Protein AF-A0A8X7N2Z8-F1 (afdb_monomer)

Mean predicted aligned error: 10.99 Å

Solvent-accessible surface area (backbone atoms only — not comparable to full-atom values): 7881 Å² total; per-residue (Å²): 130,65,68,70,59,58,40,55,79,72,64,45,73,75,84,79,57,93,70,70,58,75,47,58,64,62,42,77,45,81,45,74,59,80,65,66,69,40,72,46,72,99,80,62,43,64,42,70,55,64,36,93,58,66,67,41,28,38,39,35,40,42,98,84,50,71,48,76,31,61,52,42,82,71,34,83,89,78,29,32,32,30,34,46,41,65,74,46,70,82,46,96,95,42,64,55,60,46,31,36,39,28,30,15,42,64,92,71,93,64,51,91,91,46,53,73,71,49,57,58,32,32,46,43,72,78,42,89,40,73,33,53

Structure (mmCIF, N/CA/C/O backbone):
data_AF-A0A8X7N2Z8-F1
#
_entry.id   AF-A0A8X7N2Z8-F1
#
loop_
_atom_site.group_PDB
_atom_site.id
_atom_site.type_symbol
_atom_site.label_atom_id
_atom_site.label_alt_id
_atom_site.label_comp_id
_atom_site.label_asym_id
_atom_site.label_entity_id
_atom_site.label_seq_id
_atom_site.pdbx_PDB_ins_code
_atom_site.Cartn_x
_atom_site.Cartn_y
_atom_site.Cartn_z
_atom_site.occupancy
_atom_site.B_iso_or_equiv
_atom_site.auth_seq_id
_atom_site.auth_comp_id
_atom_site.auth_asym_id
_atom_site.auth_atom_id
_atom_site.pdbx_PDB_model_num
ATOM 1 N N . PRO A 1 1 ? 4.743 41.116 -9.189 1.00 48.66 1 PRO A N 1
ATOM 2 C CA . PRO A 1 1 ? 5.478 40.336 -8.169 1.00 48.66 1 PRO A CA 1
ATOM 3 C C . PRO A 1 1 ? 6.111 39.091 -8.803 1.00 48.66 1 PRO A C 1
ATOM 5 O O . PRO A 1 1 ? 5.397 38.194 -9.241 1.00 48.66 1 PRO A O 1
ATOM 8 N N . ASP A 1 2 ? 7.439 39.103 -8.931 1.00 46.88 2 ASP A N 1
ATOM 9 C CA . ASP A 1 2 ? 8.215 38.030 -9.556 1.00 46.88 2 ASP A CA 1
ATOM 10 C C . ASP A 1 2 ? 8.008 36.710 -8.811 1.00 46.88 2 ASP A C 1
ATOM 12 O O . ASP A 1 2 ? 8.532 36.503 -7.715 1.00 46.88 2 ASP A O 1
ATOM 16 N N . ALA A 1 3 ? 7.252 35.795 -9.420 1.00 49.19 3 ALA A N 1
ATOM 17 C CA . ALA A 1 3 ? 6.998 34.461 -8.875 1.00 49.19 3 ALA A CA 1
ATOM 18 C C . ALA A 1 3 ? 8.302 33.676 -8.618 1.00 49.19 3 ALA A C 1
ATOM 20 O O . ALA A 1 3 ? 8.342 32.784 -7.774 1.00 49.19 3 ALA A O 1
ATOM 21 N N . ILE A 1 4 ? 9.389 34.055 -9.299 1.00 52.19 4 ILE A N 1
ATOM 22 C CA . ILE A 1 4 ? 10.724 33.478 -9.117 1.00 52.19 4 ILE A CA 1
ATOM 23 C C . ILE A 1 4 ? 11.364 33.911 -7.788 1.00 52.19 4 ILE A C 1
ATOM 25 O O . ILE A 1 4 ? 12.019 33.097 -7.138 1.00 52.19 4 ILE A O 1
ATOM 29 N N . ALA A 1 5 ? 11.148 35.151 -7.340 1.00 51.12 5 ALA A N 1
ATOM 30 C CA . ALA A 1 5 ? 11.682 35.632 -6.065 1.00 51.12 5 ALA A CA 1
ATOM 31 C C . ALA A 1 5 ? 10.957 34.981 -4.873 1.00 51.12 5 ALA A C 1
ATOM 33 O O . ALA A 1 5 ? 11.606 34.505 -3.942 1.00 51.12 5 ALA A O 1
ATOM 34 N N . ALA A 1 6 ? 9.629 34.847 -4.965 1.00 54.03 6 ALA A N 1
ATOM 35 C CA . ALA A 1 6 ? 8.810 34.191 -3.943 1.00 54.03 6 ALA A CA 1
ATOM 36 C C . ALA A 1 6 ? 9.163 32.700 -3.760 1.00 54.03 6 ALA A C 1
ATOM 38 O O . ALA A 1 6 ? 9.183 32.193 -2.640 1.00 54.03 6 ALA A O 1
ATOM 39 N N . GLY A 1 7 ? 9.507 31.998 -4.846 1.00 51.16 7 GLY A N 1
ATOM 40 C CA . GLY A 1 7 ? 9.942 30.600 -4.781 1.00 51.16 7 GLY A CA 1
ATOM 41 C C . GLY A 1 7 ? 11.284 30.397 -4.069 1.00 51.16 7 GLY A C 1
ATOM 42 O O . GLY A 1 7 ? 11.515 29.331 -3.503 1.00 51.16 7 GLY A O 1
ATOM 43 N N . ARG A 1 8 ? 12.167 31.405 -4.056 1.00 53.09 8 ARG A N 1
ATOM 44 C CA . ARG A 1 8 ? 13.491 31.317 -3.418 1.00 53.09 8 ARG A CA 1
ATOM 45 C C . ARG A 1 8 ? 13.428 31.557 -1.908 1.00 53.09 8 ARG A C 1
ATOM 47 O O . ARG A 1 8 ? 14.110 30.855 -1.169 1.00 53.09 8 ARG A O 1
ATOM 54 N N . GLU A 1 9 ? 12.579 32.479 -1.454 1.00 55.34 9 GLU A N 1
ATOM 55 C CA . GLU A 1 9 ? 12.309 32.703 -0.021 1.00 55.34 9 GLU A CA 1
ATOM 56 C C . GLU A 1 9 ? 11.523 31.547 0.620 1.00 55.34 9 GLU A C 1
ATOM 58 O O . GLU A 1 9 ? 11.704 31.267 1.801 1.00 55.34 9 GLU A O 1
ATOM 63 N N . ALA A 1 10 ? 10.721 30.815 -0.163 1.00 57.28 10 ALA A N 1
ATOM 64 C CA . ALA A 1 10 ? 9.994 29.622 0.284 1.00 57.28 10 ALA A CA 1
ATOM 65 C C . ALA A 1 10 ? 10.836 28.323 0.305 1.00 57.28 10 ALA A C 1
ATOM 67 O O . ALA A 1 10 ? 10.292 27.250 0.560 1.00 57.28 10 ALA A O 1
ATOM 68 N N . GLY A 1 11 ? 12.147 28.396 0.037 1.00 55.81 11 GLY A N 1
ATOM 69 C CA . GLY A 1 11 ? 13.053 27.239 0.088 1.00 55.81 11 GLY A CA 1
ATOM 70 C C . GLY A 1 11 ? 13.303 26.519 -1.244 1.00 55.81 11 GLY A C 1
ATOM 71 O O . GLY A 1 11 ? 13.902 25.448 -1.238 1.00 55.81 11 GLY A O 1
ATOM 72 N N . GLY A 1 12 ? 12.902 27.100 -2.382 1.00 58.44 12 GLY A N 1
ATOM 73 C CA . GLY A 1 12 ? 13.111 26.533 -3.719 1.00 58.44 12 GLY A CA 1
ATOM 74 C C . GLY A 1 12 ? 12.349 25.218 -3.966 1.00 58.44 12 GLY A C 1
ATOM 75 O O . GLY A 1 12 ? 11.814 24.602 -3.045 1.00 58.44 12 GLY A O 1
ATOM 76 N N . PRO A 1 13 ? 12.264 24.733 -5.217 1.00 48.34 13 PRO A N 1
ATOM 77 C CA . PRO A 1 13 ? 11.790 23.377 -5.462 1.00 48.34 13 PRO A CA 1
ATOM 78 C C . PRO A 1 13 ? 12.785 22.378 -4.851 1.00 48.34 13 PRO A C 1
ATOM 80 O O . PRO A 1 13 ? 13.888 22.190 -5.363 1.00 48.34 13 PRO A O 1
ATOM 83 N N . SER A 1 14 ? 12.372 21.691 -3.781 1.00 51.16 14 SER A N 1
ATOM 84 C CA . SER A 1 14 ? 13.157 20.659 -3.072 1.00 51.16 14 SER A CA 1
ATOM 85 C C . SER A 1 14 ? 13.684 19.535 -3.991 1.00 51.16 14 SER A C 1
ATOM 87 O O . SER A 1 14 ? 14.650 18.850 -3.664 1.00 51.16 14 SER A O 1
ATOM 89 N N . ILE A 1 15 ? 13.100 19.399 -5.186 1.00 49.81 15 ILE A N 1
ATOM 90 C CA . ILE A 1 15 ? 13.411 18.390 -6.211 1.00 49.81 15 ILE A CA 1
ATOM 91 C C . ILE A 1 15 ? 14.746 18.670 -6.944 1.00 49.81 15 ILE A C 1
ATOM 93 O O . ILE A 1 15 ? 15.257 17.793 -7.635 1.00 49.81 15 ILE A O 1
ATOM 97 N N . ALA A 1 16 ? 15.348 19.859 -6.797 1.00 46.12 16 ALA A N 1
ATOM 98 C CA . ALA A 1 16 ? 16.601 20.221 -7.478 1.00 46.12 16 ALA A CA 1
ATOM 99 C C . ALA A 1 16 ? 17.887 19.776 -6.746 1.00 46.12 16 ALA A C 1
ATOM 101 O O . ALA A 1 16 ? 18.987 19.987 -7.259 1.00 46.12 16 ALA A O 1
ATOM 102 N N . HIS A 1 17 ? 17.777 19.174 -5.558 1.00 50.78 17 HIS A N 1
ATOM 103 C CA . HIS A 1 17 ? 18.934 18.762 -4.763 1.00 50.78 17 HIS A CA 1
ATOM 104 C C . HIS A 1 17 ? 19.235 17.269 -4.917 1.00 50.78 17 HIS A C 1
ATOM 106 O O . HIS A 1 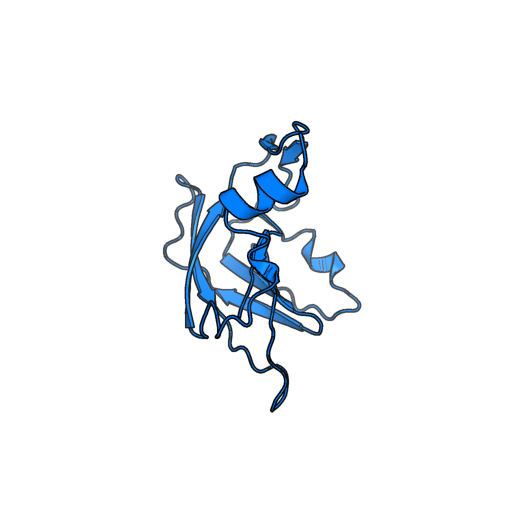17 ? 18.338 16.427 -4.924 1.00 50.78 17 HIS A O 1
ATOM 112 N N . ASN A 1 18 ? 20.525 16.939 -5.002 1.00 42.78 18 ASN A N 1
ATOM 113 C CA . ASN A 1 18 ? 21.010 15.569 -4.886 1.00 42.78 18 ASN A CA 1
ATOM 114 C C . ASN A 1 18 ? 20.791 15.091 -3.441 1.00 42.78 18 ASN A C 1
ATOM 116 O O . ASN A 1 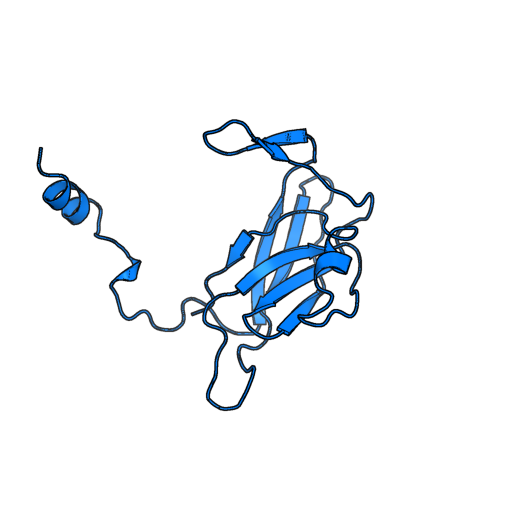18 ? 21.620 15.335 -2.567 1.00 42.78 18 ASN A O 1
ATOM 120 N N . VAL A 1 19 ? 19.631 14.492 -3.181 1.00 49.41 19 VAL A N 1
ATOM 121 C CA . VAL A 1 19 ? 19.289 13.894 -1.889 1.00 49.41 19 VAL A CA 1
ATOM 122 C C . VAL A 1 19 ? 19.848 12.476 -1.827 1.00 49.41 19 VAL A C 1
ATOM 124 O O . VAL A 1 19 ? 19.531 11.632 -2.667 1.00 49.41 19 VAL A O 1
ATOM 127 N N . THR A 1 20 ? 20.676 12.209 -0.816 1.00 55.44 20 THR A N 1
ATOM 128 C CA . THR A 1 20 ? 20.922 10.839 -0.356 1.00 55.44 20 THR A CA 1
ATOM 129 C C . THR A 1 20 ? 19.596 10.186 0.015 1.00 55.44 20 THR A C 1
ATOM 131 O O . THR A 1 20 ? 18.626 10.874 0.334 1.00 55.44 20 THR A O 1
ATOM 134 N N . ALA A 1 21 ? 19.564 8.857 -0.068 1.00 56.25 21 ALA A N 1
ATOM 135 C CA . ALA A 1 21 ? 18.381 8.039 0.125 1.00 56.25 21 ALA A CA 1
ATOM 136 C C . ALA A 1 21 ? 17.440 8.568 1.233 1.00 56.25 21 ALA A C 1
ATOM 138 O O . ALA A 1 21 ? 17.789 8.559 2.414 1.00 56.25 21 ALA A O 1
ATOM 139 N N . LEU A 1 22 ? 16.263 9.082 0.848 1.00 62.44 22 LEU A N 1
ATOM 140 C CA . LEU A 1 22 ? 15.248 9.646 1.755 1.00 62.44 22 LEU A CA 1
ATOM 141 C C . LEU A 1 22 ? 14.650 8.573 2.681 1.00 62.44 22 LEU A C 1
ATOM 143 O O . LEU A 1 22 ? 13.987 8.882 3.678 1.00 62.44 22 LEU A O 1
ATOM 147 N N . THR A 1 23 ? 14.847 7.301 2.339 1.00 65.81 23 THR A N 1
ATOM 148 C CA . THR A 1 23 ? 14.271 6.145 3.018 1.00 65.81 23 THR A CA 1
ATOM 149 C C . THR A 1 23 ? 15.255 4.970 3.014 1.00 65.81 23 THR A C 1
ATOM 151 O O . THR A 1 23 ? 16.348 5.066 2.471 1.00 65.81 23 THR A O 1
ATOM 154 N N . TYR A 1 24 ? 14.904 3.848 3.645 1.00 73.31 24 TYR A N 1
ATOM 155 C CA . TYR A 1 24 ? 15.739 2.647 3.606 1.00 73.31 24 TYR A CA 1
ATOM 156 C C . TYR A 1 24 ? 14.878 1.381 3.701 1.00 73.31 24 TYR A C 1
ATOM 158 O O . TYR A 1 24 ? 13.843 1.390 4.377 1.00 73.31 24 TYR A O 1
ATOM 166 N N . PRO A 1 25 ? 15.295 0.270 3.063 1.00 78.75 25 PRO A N 1
ATOM 167 C CA . PRO A 1 25 ? 14.617 -1.016 3.188 1.00 78.75 25 PRO A CA 1
ATOM 168 C C . PRO A 1 25 ? 14.359 -1.416 4.642 1.00 78.75 25 PRO A C 1
ATOM 170 O O . PRO A 1 25 ? 15.232 -1.297 5.499 1.00 78.75 25 PRO A O 1
ATOM 173 N N . GLY A 1 26 ? 13.157 -1.914 4.925 1.00 81.75 26 GLY A N 1
ATOM 174 C CA . GLY A 1 26 ? 12.752 -2.331 6.267 1.00 81.75 26 GLY A CA 1
ATOM 175 C C . GLY A 1 26 ? 12.280 -1.197 7.181 1.00 81.75 26 GLY A C 1
ATOM 176 O O . GLY A 1 26 ? 11.791 -1.488 8.277 1.00 81.75 26 GLY A O 1
ATOM 177 N N . ARG A 1 27 ? 12.351 0.069 6.744 1.00 84.50 27 ARG A N 1
ATOM 178 C CA . ARG A 1 27 ? 11.758 1.198 7.470 1.00 84.50 27 ARG A CA 1
ATOM 179 C C . ARG A 1 27 ? 10.265 0.957 7.687 1.00 84.50 27 ARG A C 1
ATOM 181 O O . ARG A 1 27 ? 9.543 0.581 6.763 1.00 84.50 27 ARG A O 1
ATOM 188 N N . VAL A 1 28 ? 9.808 1.199 8.914 1.00 88.00 28 VAL A N 1
ATOM 189 C CA . VAL A 1 28 ? 8.383 1.151 9.245 1.00 88.00 28 VAL A CA 1
ATOM 190 C C . VAL A 1 28 ? 7.699 2.383 8.667 1.00 88.00 28 VAL A C 1
ATOM 192 O O . VAL A 1 28 ? 8.107 3.513 8.939 1.00 88.00 28 VAL A O 1
ATOM 195 N N . VAL A 1 29 ? 6.660 2.148 7.874 1.00 87.94 29 VAL A N 1
ATOM 196 C CA . VAL A 1 29 ? 5.817 3.179 7.274 1.00 87.94 29 VAL A CA 1
ATOM 197 C C . VAL A 1 29 ? 4.447 3.098 7.922 1.00 87.94 29 VAL A C 1
ATOM 199 O O . VAL A 1 29 ? 3.803 2.050 7.890 1.00 87.94 29 VAL A O 1
ATOM 202 N N . GLU A 1 30 ? 4.030 4.197 8.545 1.00 91.75 30 GLU A N 1
ATOM 203 C CA . GLU A 1 30 ? 2.686 4.357 9.087 1.00 91.75 30 GLU A CA 1
ATOM 204 C C . GLU A 1 30 ? 1.757 4.877 7.992 1.00 91.75 30 GLU A C 1
ATOM 206 O O . GLU A 1 30 ? 2.094 5.801 7.254 1.00 91.75 30 GLU A O 1
ATOM 211 N N . LEU A 1 31 ? 0.594 4.250 7.883 1.00 90.50 31 LEU A N 1
ATOM 212 C CA . LEU A 1 31 ? -0.401 4.487 6.853 1.00 90.50 31 LEU A CA 1
ATOM 213 C C . LEU A 1 31 ? -1.701 4.889 7.531 1.00 90.50 31 LEU A C 1
ATOM 215 O O . LEU A 1 31 ? -2.110 4.274 8.520 1.00 90.50 31 LEU A O 1
ATOM 219 N N . LYS A 1 32 ? -2.367 5.896 6.972 1.00 90.62 32 LYS A N 1
ATOM 220 C CA . LYS A 1 32 ? -3.682 6.356 7.407 1.00 90.62 32 LYS A CA 1
ATOM 221 C C . LYS A 1 32 ? -4.551 6.605 6.185 1.00 90.62 32 LYS A C 1
ATOM 223 O O . LYS A 1 32 ? -4.089 7.209 5.227 1.00 90.62 32 LYS A O 1
ATOM 228 N N . TRP A 1 33 ? -5.800 6.156 6.225 1.00 89.62 33 TRP A N 1
ATOM 229 C CA . TRP A 1 33 ? -6.735 6.314 5.110 1.00 89.62 33 TRP A CA 1
ATOM 230 C C . TRP A 1 33 ? -8.138 6.678 5.588 1.00 89.62 33 TRP A C 1
ATOM 232 O O . TRP A 1 33 ? -8.498 6.476 6.746 1.00 89.62 33 TRP A O 1
ATOM 242 N N . ASP A 1 34 ? -8.955 7.197 4.676 1.00 86.62 34 ASP A N 1
ATOM 243 C CA . ASP A 1 34 ? -10.333 7.591 4.963 1.00 86.62 34 ASP A CA 1
ATOM 244 C C . ASP A 1 34 ? -11.361 6.516 4.593 1.00 86.62 34 ASP A C 1
ATOM 246 O O . ASP A 1 34 ? -11.082 5.540 3.894 1.00 86.62 34 ASP A O 1
ATOM 250 N N . CYS A 1 35 ? -12.593 6.693 5.082 1.00 84.56 35 CYS A N 1
ATOM 251 C CA . CYS A 1 35 ? -13.736 5.920 4.598 1.00 84.56 35 CYS A CA 1
ATOM 252 C C . CYS A 1 35 ? -14.030 6.250 3.123 1.00 84.56 35 CYS A C 1
ATOM 254 O O . CYS A 1 35 ? -13.854 7.403 2.717 1.00 84.56 35 CYS A O 1
ATOM 256 N N . PRO A 1 36 ? -14.611 5.309 2.363 1.00 84.31 36 PRO A N 1
ATOM 257 C CA . PRO A 1 36 ? -15.298 5.616 1.112 1.00 84.31 36 PRO A CA 1
ATOM 258 C C . PRO A 1 36 ? -16.393 6.681 1.306 1.00 84.31 36 PRO A C 1
ATOM 260 O O . PRO A 1 36 ? -17.005 6.782 2.372 1.00 84.31 36 PRO A O 1
ATOM 263 N N . GLY A 1 37 ? -16.637 7.487 0.274 1.00 83.81 37 GLY A N 1
ATOM 264 C CA . GLY A 1 37 ? -17.627 8.565 0.242 1.00 83.81 37 GLY A CA 1
ATOM 265 C C . GLY A 1 37 ? -17.171 9.888 0.867 1.00 83.81 37 GLY A C 1
ATOM 266 O O . GLY A 1 37 ? -17.926 10.867 0.819 1.00 83.81 37 GLY A O 1
ATOM 267 N N . LYS A 1 38 ? -15.958 9.946 1.432 1.00 84.06 38 LYS A N 1
ATOM 268 C CA . LYS A 1 38 ? -15.363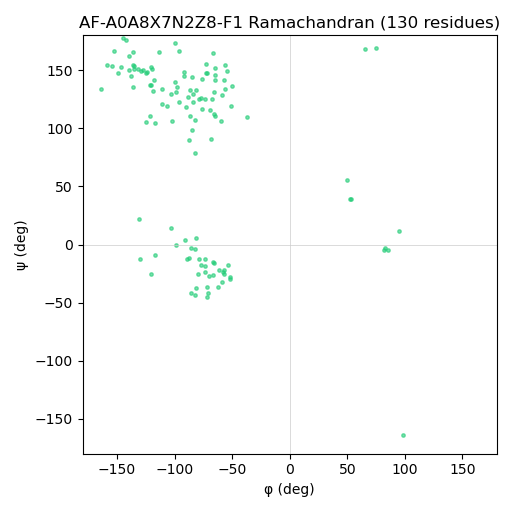 11.169 1.988 1.00 84.06 38 LYS A CA 1
ATOM 269 C C . LYS A 1 38 ? -14.865 12.072 0.869 1.00 84.06 38 LYS A C 1
ATOM 271 O O . LYS A 1 38 ? -14.376 11.597 -0.148 1.00 84.06 38 LYS A O 1
ATOM 276 N N . VAL A 1 39 ? -15.033 13.374 1.055 1.00 84.75 39 VAL A N 1
ATOM 277 C CA . VAL A 1 39 ? -14.581 14.384 0.098 1.00 84.75 39 VAL A CA 1
ATOM 278 C C . VAL A 1 39 ? -13.108 14.676 0.363 1.00 84.75 39 VAL A C 1
ATOM 280 O O . VAL A 1 39 ? -12.749 14.924 1.511 1.00 84.75 39 VAL A O 1
ATOM 283 N N . GLN A 1 40 ? -12.284 14.639 -0.679 1.00 79.56 40 GLN A N 1
ATOM 284 C CA . GLN A 1 40 ? -10.858 14.922 -0.625 1.00 79.56 40 GLN A CA 1
ATOM 285 C C . GLN A 1 40 ? -10.387 15.806 -1.784 1.00 79.56 40 GLN A C 1
ATOM 287 O O . GLN A 1 40 ? -10.983 15.846 -2.864 1.00 79.56 40 GLN A O 1
ATOM 292 N N . GLY A 1 41 ? -9.284 16.515 -1.533 1.00 76.38 41 GLY A N 1
ATOM 293 C CA . GLY A 1 41 ? -8.610 17.374 -2.503 1.00 76.38 41 GLY A CA 1
ATOM 294 C C . GLY A 1 41 ? -9.317 18.711 -2.788 1.00 76.38 41 GLY A C 1
ATOM 295 O O . GLY A 1 41 ? -10.473 18.920 -2.413 1.00 76.38 41 GLY A O 1
ATOM 296 N N . PRO A 1 42 ? -8.632 19.632 -3.490 1.00 78.19 42 PRO A N 1
ATOM 297 C CA . PRO A 1 42 ? -9.140 20.977 -3.784 1.00 78.19 42 PRO A CA 1
ATOM 298 C C . PRO A 1 42 ? -10.359 20.989 -4.723 1.00 78.19 42 PRO A C 1
ATOM 300 O O . PRO A 1 42 ? -11.054 21.995 -4.810 1.00 78.19 42 PRO A O 1
ATOM 303 N N . TYR A 1 43 ? -10.636 19.874 -5.407 1.00 82.62 43 TYR A N 1
ATOM 304 C CA . TY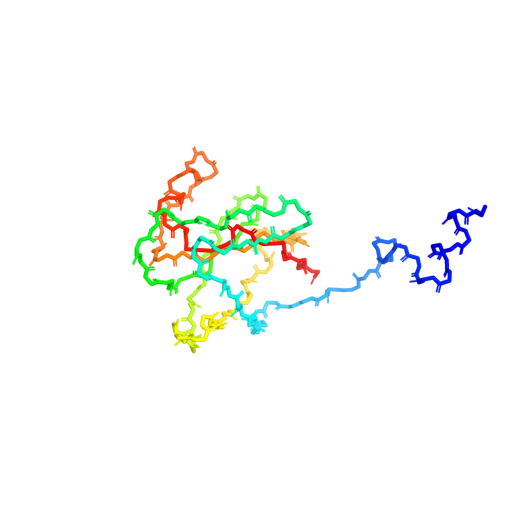R A 1 43 ? -11.753 19.721 -6.346 1.00 82.62 43 TYR A CA 1
ATOM 305 C C . TYR A 1 43 ? -12.935 18.922 -5.779 1.00 82.62 43 TYR A C 1
ATOM 307 O O . TYR A 1 43 ? -13.797 18.480 -6.535 1.00 82.62 43 TYR A O 1
ATOM 315 N N . HIS A 1 44 ? -12.980 18.713 -4.461 1.00 80.19 44 HIS A N 1
ATOM 316 C CA . HIS A 1 44 ? -14.070 18.015 -3.772 1.00 80.19 44 HIS A CA 1
ATOM 317 C C . HIS A 1 44 ? -14.400 16.617 -4.338 1.00 80.19 44 HIS A C 1
ATOM 319 O O . HIS A 1 44 ? -15.564 16.211 -4.409 1.00 80.19 44 HIS A O 1
ATOM 325 N N . GLN A 1 45 ? -13.379 15.857 -4.728 1.00 82.25 45 GLN A N 1
ATOM 326 C CA . GLN A 1 45 ? -13.559 14.500 -5.242 1.00 82.25 45 GLN A CA 1
ATOM 327 C C . GLN A 1 45 ? -13.949 13.552 -4.105 1.00 82.25 45 GLN A C 1
ATOM 329 O O . GLN A 1 45 ? -13.534 13.744 -2.967 1.00 82.25 45 GLN A O 1
ATOM 334 N N . ARG A 1 46 ? -14.758 12.525 -4.382 1.00 84.06 46 ARG A N 1
ATOM 335 C CA . ARG A 1 46 ? -15.163 11.544 -3.363 1.00 84.06 46 ARG A CA 1
ATOM 336 C C . ARG A 1 46 ? -14.310 10.289 -3.438 1.00 84.06 46 ARG A C 1
ATOM 338 O O . ARG A 1 46 ? -14.111 9.746 -4.519 1.00 84.06 46 ARG A O 1
ATOM 345 N N . THR A 1 47 ? -13.879 9.798 -2.282 1.00 82.62 47 THR A N 1
ATOM 346 C CA . THR A 1 47 ? -13.217 8.500 -2.156 1.00 82.62 47 THR A CA 1
ATOM 347 C C . THR A 1 47 ? -14.183 7.377 -2.525 1.00 82.62 47 THR A C 1
ATOM 349 O O . THR A 1 47 ? -15.369 7.416 -2.189 1.00 82.62 47 THR A O 1
ATOM 352 N N . GLN A 1 48 ? -13.682 6.357 -3.210 1.00 81.62 48 GLN A N 1
ATOM 353 C CA . GLN A 1 48 ? -14.427 5.155 -3.572 1.00 81.62 48 GLN A CA 1
ATOM 354 C C . GLN A 1 48 ? -13.545 3.937 -3.300 1.00 81.62 48 GLN A C 1
ATOM 356 O O . GLN A 1 48 ? -12.322 4.045 -3.285 1.00 81.62 48 GLN A O 1
ATOM 361 N N . THR A 1 49 ? -14.169 2.792 -3.049 1.00 81.38 49 THR A N 1
ATOM 362 C CA . THR A 1 49 ? -13.483 1.501 -2.970 1.00 81.38 49 THR A CA 1
ATOM 363 C C . THR A 1 49 ? -14.331 0.468 -3.690 1.00 81.38 49 THR A C 1
ATOM 365 O O . THR A 1 49 ? -15.561 0.544 -3.640 1.00 81.38 49 THR A O 1
ATOM 368 N N . ASN A 1 50 ? -13.672 -0.484 -4.342 1.00 79.19 50 ASN A N 1
ATOM 369 C CA . ASN A 1 50 ? -14.332 -1.601 -5.015 1.00 79.19 50 ASN A CA 1
ATOM 370 C C . ASN A 1 50 ? -14.319 -2.875 -4.162 1.00 79.19 50 ASN A C 1
ATOM 372 O O . ASN A 1 50 ? -14.874 -3.889 -4.572 1.00 79.19 50 ASN A O 1
ATOM 376 N N . THR A 1 51 ? -13.720 -2.828 -2.966 1.00 79.44 51 THR A N 1
ATOM 377 C CA . THR A 1 51 ? -13.671 -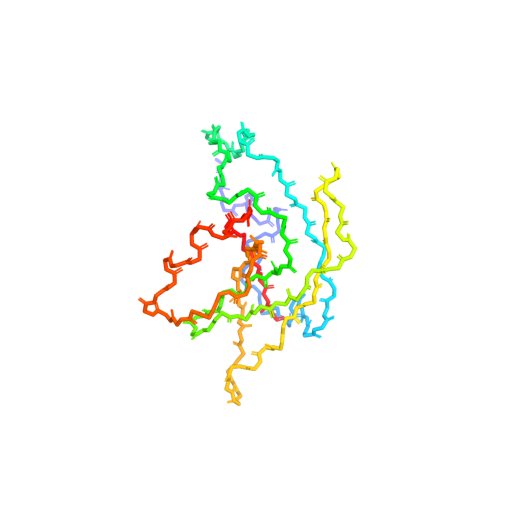3.966 -2.049 1.00 79.44 51 THR A CA 1
ATOM 378 C C . THR A 1 51 ? -14.384 -3.659 -0.737 1.00 79.44 51 THR A C 1
ATOM 380 O O . THR A 1 51 ? -14.282 -2.574 -0.169 1.00 79.44 51 THR A O 1
ATOM 383 N N . ASN A 1 52 ? -15.082 -4.666 -0.215 1.00 73.12 52 ASN A N 1
ATOM 384 C CA . ASN A 1 52 ? -15.606 -4.665 1.153 1.00 73.12 52 ASN A CA 1
ATOM 385 C C . ASN A 1 52 ? -14.605 -5.286 2.147 1.00 73.12 52 ASN A C 1
ATOM 387 O O . ASN A 1 52 ? -14.923 -5.477 3.322 1.00 73.12 52 ASN A O 1
ATOM 391 N N . GLY A 1 53 ? -13.414 -5.653 1.666 1.00 75.88 53 GLY A N 1
ATOM 392 C CA . GLY A 1 53 ? -12.369 -6.309 2.430 1.00 75.88 53 GLY A CA 1
ATOM 393 C C . GLY A 1 53 ? -11.663 -5.389 3.425 1.00 75.88 53 GLY A C 1
ATOM 394 O O . GLY A 1 53 ? -11.590 -4.169 3.282 1.00 75.88 53 GLY A O 1
ATOM 395 N N . VAL A 1 54 ? -11.107 -6.015 4.459 1.00 86.94 54 VAL A N 1
ATOM 396 C CA . VAL A 1 54 ? -10.184 -5.377 5.401 1.00 86.94 54 VAL A CA 1
ATOM 397 C C . VAL A 1 54 ? -8.794 -5.366 4.756 1.00 86.94 54 VAL A C 1
ATOM 399 O O . VAL A 1 54 ? -8.377 -6.419 4.269 1.00 86.94 54 VAL A O 1
ATOM 402 N N . PRO A 1 55 ? -8.055 -4.242 4.758 1.00 89.56 55 PRO A N 1
ATOM 403 C CA . PRO A 1 55 ? -6.731 -4.196 4.155 1.00 89.56 55 PRO A CA 1
ATOM 404 C C . PRO A 1 55 ? -5.775 -5.095 4.941 1.00 89.56 55 PRO A C 1
ATOM 406 O O 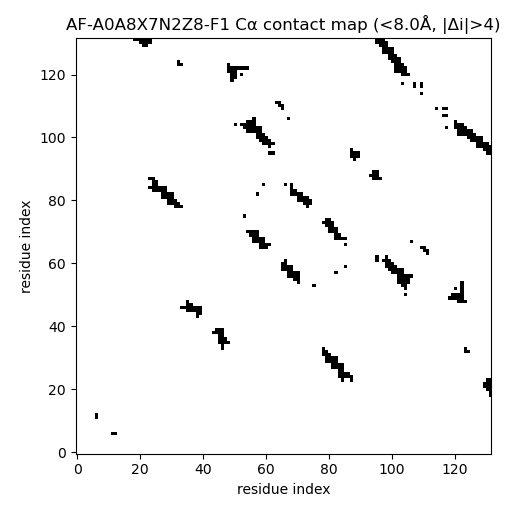. PRO A 1 55 ? -5.705 -5.025 6.169 1.00 89.56 55 PRO A O 1
ATOM 409 N N . ARG A 1 56 ? -5.041 -5.946 4.226 1.00 91.50 56 ARG A N 1
ATOM 410 C CA . ARG A 1 56 ? -4.078 -6.904 4.796 1.00 91.50 56 ARG A CA 1
ATOM 411 C C . ARG A 1 56 ? -2.664 -6.689 4.288 1.00 91.50 56 ARG A C 1
ATOM 413 O O . ARG A 1 56 ? -1.719 -7.018 5.002 1.00 91.50 56 ARG A O 1
ATOM 420 N N . PHE A 1 57 ? -2.516 -6.111 3.100 1.00 91.31 57 PHE A N 1
ATOM 421 C CA . PHE A 1 57 ? -1.221 -5.869 2.482 1.00 91.31 57 PHE A CA 1
ATOM 422 C C . PHE A 1 57 ? -1.118 -4.432 1.975 1.00 91.31 57 PHE A C 1
ATOM 424 O O . PHE A 1 57 ? -2.114 -3.806 1.609 1.00 91.31 57 PHE A O 1
ATOM 431 N N . ALA A 1 58 ? 0.107 -3.921 1.947 1.00 90.56 58 ALA A N 1
ATOM 432 C CA . ALA A 1 58 ? 0.479 -2.760 1.161 1.00 90.56 58 ALA A CA 1
ATOM 433 C C . ALA A 1 58 ? 1.091 -3.248 -0.158 1.00 90.56 58 ALA A C 1
ATOM 435 O O . ALA A 1 58 ? 2.059 -4.009 -0.152 1.00 90.56 58 ALA A O 1
ATOM 436 N N . ALA A 1 59 ? 0.505 -2.830 -1.275 1.00 89.81 59 ALA A N 1
ATOM 437 C CA . ALA A 1 59 ? 1.002 -3.070 -2.620 1.00 89.81 59 ALA A CA 1
ATOM 438 C C . ALA A 1 59 ? 1.923 -1.915 -3.023 1.00 89.81 59 ALA A C 1
ATOM 440 O O . ALA A 1 59 ? 1.485 -0.767 -3.079 1.00 89.81 59 ALA A O 1
ATOM 441 N N . TRP A 1 60 ? 3.189 -2.226 -3.287 1.00 86.69 60 TRP A N 1
ATOM 442 C CA . TRP A 1 60 ? 4.225 -1.280 -3.689 1.00 86.69 60 TRP A CA 1
ATOM 443 C C . TRP A 1 60 ? 4.464 -1.393 -5.187 1.00 86.69 60 TRP A C 1
ATOM 445 O O . TRP A 1 60 ? 5.071 -2.359 -5.647 1.00 86.69 60 TRP A O 1
ATOM 455 N N . PHE A 1 61 ? 3.989 -0.412 -5.944 1.00 82.62 61 PHE A N 1
ATOM 456 C CA . PHE A 1 61 ? 4.128 -0.370 -7.393 1.00 82.62 61 PHE A CA 1
ATOM 457 C C . PHE A 1 61 ? 5.460 0.276 -7.762 1.00 82.62 61 PHE A C 1
ATOM 459 O O . PHE A 1 61 ? 5.638 1.478 -7.568 1.00 82.62 61 PHE A O 1
ATOM 466 N N . GLY A 1 62 ? 6.383 -0.517 -8.298 1.00 74.19 62 GLY A N 1
ATOM 467 C CA . GLY A 1 62 ? 7.579 -0.032 -8.981 1.00 74.19 62 GLY A CA 1
ATOM 468 C C . GLY A 1 62 ? 7.412 -0.062 -10.500 1.00 74.19 62 GLY A C 1
ATOM 469 O O . GLY A 1 62 ? 6.458 -0.632 -11.020 1.00 74.19 62 GLY A O 1
ATOM 470 N N . ASN A 1 63 ? 8.390 0.483 -11.231 1.00 64.50 63 ASN A N 1
ATOM 471 C CA . ASN A 1 63 ? 8.367 0.534 -12.703 1.00 64.50 63 ASN A CA 1
ATOM 472 C C . ASN A 1 63 ? 8.241 -0.843 -13.390 1.00 64.50 63 ASN A C 1
ATOM 474 O O . ASN A 1 63 ? 7.829 -0.900 -14.543 1.00 64.50 63 ASN A O 1
ATOM 478 N N . LEU A 1 64 ? 8.643 -1.931 -12.720 1.00 67.25 64 LEU A N 1
ATOM 479 C CA . LEU A 1 64 ? 8.714 -3.281 -13.301 1.00 67.25 64 LEU A CA 1
ATOM 480 C C . LEU A 1 64 ? 8.041 -4.374 -12.457 1.00 67.25 64 LEU A C 1
ATOM 482 O O . LEU A 1 64 ? 7.896 -5.492 -12.939 1.00 67.25 64 LEU A O 1
ATOM 486 N N . ASN A 1 65 ? 7.678 -4.103 -11.199 1.00 72.00 65 ASN A N 1
ATOM 487 C CA . ASN A 1 65 ? 7.128 -5.125 -10.307 1.00 72.00 65 ASN A CA 1
ATOM 488 C C . ASN A 1 65 ? 6.230 -4.515 -9.224 1.00 72.00 65 ASN A C 1
ATOM 490 O O . ASN A 1 65 ? 6.444 -3.372 -8.812 1.00 72.00 65 ASN A O 1
ATOM 494 N N . VAL A 1 66 ? 5.279 -5.311 -8.734 1.00 81.38 66 VAL A N 1
ATOM 495 C CA . VAL A 1 66 ? 4.472 -5.012 -7.550 1.00 81.38 66 VAL A CA 1
ATOM 496 C C . VAL A 1 66 ? 4.937 -5.903 -6.407 1.00 81.38 66 VAL A C 1
ATOM 498 O O . VAL A 1 66 ? 4.860 -7.126 -6.486 1.00 81.38 66 VAL A O 1
ATOM 501 N N . THR A 1 67 ? 5.408 -5.291 -5.326 1.00 86.19 67 THR A N 1
ATOM 502 C CA . THR A 1 67 ? 5.794 -6.025 -4.116 1.00 86.19 67 THR A CA 1
ATOM 503 C C . THR A 1 67 ? 4.707 -5.868 -3.067 1.00 86.19 67 THR A C 1
ATOM 505 O O . THR A 1 67 ? 4.314 -4.748 -2.758 1.00 86.19 67 THR A O 1
ATOM 508 N N . PHE A 1 68 ? 4.247 -6.967 -2.475 1.00 88.38 68 PHE A N 1
ATOM 509 C CA . PHE A 1 68 ? 3.291 -6.924 -1.369 1.00 88.38 68 PHE A CA 1
ATOM 510 C C . PHE A 1 68 ? 4.016 -7.069 -0.037 1.00 88.38 68 PHE A C 1
ATOM 512 O O . PHE A 1 68 ? 4.822 -7.981 0.151 1.00 88.38 68 PHE A O 1
ATOM 519 N N . THR A 1 69 ? 3.711 -6.187 0.909 1.00 90.50 69 THR A N 1
ATOM 520 C CA . THR A 1 69 ? 4.196 -6.300 2.286 1.00 90.50 69 THR A CA 1
ATOM 521 C C . THR A 1 69 ? 3.011 -6.392 3.240 1.00 90.50 69 THR A C 1
ATOM 523 O O . THR A 1 69 ? 2.035 -5.656 3.079 1.00 90.50 69 THR A O 1
ATOM 526 N N . PRO A 1 70 ? 3.047 -7.282 4.245 1.00 93.19 70 PRO A N 1
ATOM 527 C CA . PRO A 1 70 ? 1.940 -7.417 5.179 1.00 93.19 70 PRO A CA 1
ATOM 528 C C . PRO A 1 70 ? 1.759 -6.138 6.003 1.00 93.19 70 PRO A C 1
ATOM 530 O O . PRO A 1 70 ? 2.724 -5.439 6.343 1.00 93.19 70 PRO A O 1
ATOM 533 N N . LEU A 1 71 ? 0.505 -5.840 6.327 1.00 92.44 71 LEU A N 1
ATOM 534 C CA . LEU A 1 71 ? 0.143 -4.814 7.293 1.00 92.44 71 LEU A CA 1
ATOM 535 C C . LEU A 1 71 ? 0.177 -5.392 8.707 1.00 92.44 71 LEU A C 1
ATOM 537 O O . LEU A 1 71 ? -0.211 -6.535 8.946 1.00 92.44 71 LEU A O 1
ATOM 541 N N . PHE A 1 72 ? 0.603 -4.576 9.661 1.00 94.00 72 PHE A N 1
ATOM 542 C CA . PHE A 1 72 ? 0.562 -4.875 11.088 1.00 94.00 72 PHE A CA 1
ATOM 543 C C . PHE A 1 72 ? 0.073 -3.654 11.869 1.00 94.00 72 PHE A C 1
ATOM 545 O O . PHE A 1 72 ? -0.014 -2.553 11.327 1.00 94.00 72 PHE A O 1
ATOM 552 N N . GLU A 1 73 ? -0.302 -3.862 13.135 1.00 93.19 73 GLU A N 1
ATOM 553 C CA . GLU A 1 73 ? -0.934 -2.826 13.975 1.00 93.19 73 GLU A CA 1
ATOM 554 C C . GLU A 1 73 ? -2.163 -2.177 13.305 1.00 93.19 73 GLU A C 1
ATOM 556 O O . GLU A 1 73 ? -2.396 -0.971 13.390 1.00 93.19 73 GLU A O 1
ATOM 561 N N . LEU A 1 74 ? -2.958 -2.999 12.615 1.00 92.00 74 LEU A N 1
ATOM 562 C CA . LEU A 1 74 ? -4.161 -2.556 11.928 1.00 92.00 74 LEU A CA 1
ATOM 563 C C . LEU A 1 74 ? -5.228 -2.100 12.930 1.00 92.00 74 LEU A C 1
ATOM 565 O O . LEU A 1 74 ? -5.672 -2.865 13.786 1.00 92.00 74 LEU A O 1
ATOM 569 N N . ASN A 1 75 ? -5.710 -0.874 12.758 1.00 90.50 75 ASN A N 1
ATOM 570 C CA . ASN A 1 75 ? -6.840 -0.326 13.491 1.00 90.50 75 ASN A CA 1
ATOM 571 C C . ASN A 1 75 ? -7.902 0.163 12.501 1.00 90.50 75 ASN A C 1
ATOM 573 O O . ASN A 1 75 ? -7.749 1.218 11.893 1.00 90.50 75 ASN A O 1
ATOM 577 N N . MET A 1 76 ? -8.999 -0.585 12.358 1.00 86.94 76 MET A N 1
ATOM 578 C CA . MET A 1 76 ? -10.085 -0.240 11.427 1.00 86.94 76 MET A CA 1
ATOM 579 C C . MET A 1 76 ? -10.953 0.934 11.896 1.00 86.94 76 MET A C 1
ATOM 581 O O . MET A 1 76 ? -11.537 1.623 11.064 1.00 86.94 76 MET A O 1
ATOM 585 N N . THR A 1 77 ? -11.007 1.204 13.203 1.00 88.06 77 THR A N 1
ATOM 586 C CA . THR A 1 77 ? -11.748 2.349 13.760 1.00 88.06 77 THR A CA 1
ATOM 587 C C . THR A 1 77 ? -11.035 3.661 13.448 1.00 88.06 77 THR A C 1
ATOM 589 O O . THR A 1 77 ? -11.660 4.629 13.026 1.00 88.06 77 THR A O 1
ATOM 592 N N . ARG A 1 78 ? -9.709 3.688 13.631 1.00 88.38 78 ARG A N 1
ATOM 593 C CA . ARG A 1 78 ? -8.849 4.846 13.341 1.00 88.38 78 ARG A CA 1
ATOM 594 C C . ARG A 1 78 ? -8.350 4.875 11.894 1.00 88.38 78 ARG A C 1
ATOM 596 O O . ARG A 1 78 ? -7.804 5.897 11.489 1.00 88.38 78 ARG A O 1
ATOM 603 N N . ARG A 1 79 ? -8.540 3.776 11.153 1.00 88.44 79 ARG A N 1
ATOM 604 C CA . ARG A 1 79 ? -8.037 3.527 9.791 1.00 88.44 79 ARG A CA 1
ATOM 605 C C . ARG A 1 79 ? -6.550 3.812 9.672 1.00 88.44 79 ARG A C 1
ATOM 607 O O . ARG A 1 79 ? -6.112 4.626 8.864 1.00 88.44 79 ARG A O 1
ATOM 614 N N . THR A 1 80 ? -5.798 3.153 10.543 1.00 91.62 80 THR A N 1
ATOM 615 C CA . THR A 1 80 ? -4.340 3.212 10.575 1.00 91.62 80 THR A CA 1
ATOM 616 C C . THR A 1 80 ? -3.759 1.814 10.491 1.00 91.62 80 THR A C 1
ATOM 618 O O . THR A 1 80 ? -4.345 0.862 11.008 1.00 91.62 80 THR A O 1
ATOM 621 N N . ALA A 1 81 ? -2.598 1.686 9.870 1.00 93.44 81 ALA A N 1
ATOM 622 C CA . ALA A 1 81 ? -1.814 0.461 9.852 1.00 93.44 81 ALA A CA 1
ATOM 623 C C . ALA A 1 81 ? -0.343 0.814 9.672 1.00 93.44 81 ALA A C 1
ATOM 625 O O . ALA A 1 81 ? 0.003 1.930 9.292 1.00 93.44 81 ALA A O 1
ATOM 626 N N . LYS A 1 82 ? 0.527 -0.156 9.910 1.00 92.25 82 LYS A N 1
ATOM 627 C CA . LYS A 1 82 ? 1.948 -0.048 9.618 1.00 92.25 82 LYS A CA 1
ATOM 628 C C . LYS A 1 82 ? 2.354 -1.122 8.630 1.00 92.25 82 LYS A C 1
ATOM 630 O O . LYS A 1 82 ? 1.773 -2.204 8.586 1.00 92.25 82 LYS A O 1
ATOM 635 N N . THR A 1 83 ? 3.374 -0.828 7.845 1.00 92.44 83 THR A N 1
ATOM 636 C CA . THR A 1 83 ? 4.033 -1.809 6.991 1.00 92.44 83 THR A CA 1
ATOM 637 C C . THR A 1 83 ? 5.537 -1.561 6.971 1.00 92.44 83 THR A C 1
ATOM 639 O O . THR A 1 83 ? 6.026 -0.614 7.589 1.00 92.44 83 THR A O 1
ATOM 642 N N . LYS A 1 84 ? 6.290 -2.423 6.292 1.00 89.38 84 LYS A N 1
ATOM 643 C CA . LYS A 1 84 ? 7.733 -2.258 6.100 1.00 89.38 84 LYS A CA 1
ATOM 644 C C . LYS A 1 84 ? 8.011 -1.956 4.640 1.00 89.38 84 LYS A C 1
ATOM 646 O O . LYS A 1 84 ? 7.485 -2.650 3.777 1.00 89.38 84 LYS A O 1
ATOM 651 N N . GLN A 1 85 ? 8.851 -0.960 4.379 1.00 85.00 85 GLN A N 1
ATOM 652 C CA . GLN A 1 85 ? 9.324 -0.678 3.030 1.00 85.00 85 GLN A CA 1
ATOM 653 C C . GLN A 1 85 ? 10.053 -1.910 2.463 1.00 85.00 85 GLN A C 1
ATOM 655 O O . GLN A 1 85 ? 10.951 -2.436 3.136 1.00 85.00 85 GLN A O 1
ATOM 660 N N . PRO A 1 86 ? 9.692 -2.381 1.258 1.00 81.75 86 PRO A N 1
ATOM 661 C CA . PRO A 1 86 ? 10.358 -3.507 0.623 1.00 81.75 86 PRO A CA 1
ATOM 662 C C . PRO A 1 86 ? 11.803 -3.163 0.237 1.00 81.75 86 PRO A C 1
ATOM 664 O O . PRO A 1 86 ? 12.218 -2.004 0.215 1.00 81.75 86 PRO A O 1
ATOM 667 N N . GLY A 1 87 ? 12.592 -4.197 -0.056 1.00 74.50 87 GLY A N 1
ATOM 668 C CA . GLY A 1 87 ? 13.954 -4.032 -0.558 1.00 74.50 87 GLY A CA 1
ATOM 669 C C . GLY A 1 87 ? 13.995 -3.201 -1.839 1.00 74.50 87 GLY A C 1
ATOM 670 O O . GLY A 1 87 ? 13.134 -3.345 -2.703 1.00 74.50 87 GLY A O 1
ATOM 671 N N . ASN A 1 88 ? 15.017 -2.353 -1.973 1.00 63.31 88 ASN A N 1
ATOM 672 C CA . ASN A 1 88 ? 15.132 -1.456 -3.122 1.00 63.31 88 ASN A CA 1
ATOM 673 C C . ASN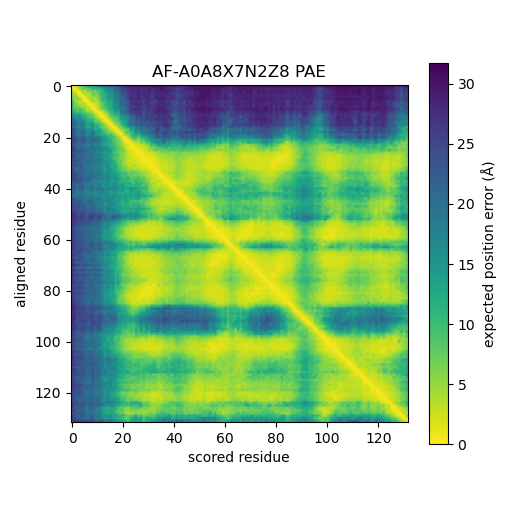 A 1 88 ? 15.668 -2.148 -4.384 1.00 63.31 88 ASN A C 1
ATOM 675 O O . ASN A 1 88 ? 15.621 -1.571 -5.464 1.00 63.31 88 ASN A O 1
ATOM 679 N N . THR A 1 89 ? 16.205 -3.362 -4.259 1.00 57.53 89 THR A N 1
ATOM 680 C CA . THR A 1 89 ? 16.895 -4.069 -5.342 1.00 57.53 89 THR A CA 1
ATOM 681 C C . THR A 1 89 ? 15.897 -4.768 -6.260 1.00 57.53 89 THR A C 1
ATOM 683 O O . THR A 1 89 ? 15.336 -5.796 -5.896 1.00 57.53 89 THR A O 1
ATOM 686 N N . ILE A 1 90 ? 15.713 -4.231 -7.468 1.00 58.47 90 ILE A N 1
ATOM 687 C CA . ILE A 1 90 ? 15.020 -4.936 -8.563 1.00 58.47 90 ILE A CA 1
ATOM 688 C C . ILE A 1 90 ? 16.020 -5.812 -9.323 1.00 58.47 90 ILE A C 1
ATOM 690 O O . ILE A 1 90 ? 15.734 -6.949 -9.679 1.00 58.47 90 ILE A O 1
ATOM 694 N N . TYR A 1 91 ? 17.212 -5.256 -9.549 1.00 48.09 91 TYR A N 1
ATOM 695 C CA . TYR A 1 91 ? 18.350 -5.874 -10.220 1.00 48.09 91 TYR A CA 1
ATOM 696 C C . TYR A 1 91 ? 19.639 -5.330 -9.576 1.00 48.09 91 TYR A C 1
ATOM 698 O O . TYR A 1 91 ? 19.610 -4.206 -9.057 1.00 48.09 91 TYR A O 1
ATOM 706 N N . PRO A 1 92 ? 20.774 -6.056 -9.577 1.00 50.09 92 PRO A N 1
ATOM 707 C CA . PRO A 1 92 ? 22.041 -5.510 -9.091 1.00 50.09 92 PRO A CA 1
ATOM 708 C C . PRO A 1 92 ? 22.357 -4.156 -9.748 1.00 50.09 92 PRO A C 1
ATOM 710 O O . PRO A 1 92 ? 22.453 -4.061 -10.968 1.00 50.09 92 PRO A O 1
ATOM 713 N N . GLY A 1 93 ? 22.472 -3.096 -8.943 1.00 53.84 93 GLY A N 1
ATOM 714 C CA . GLY A 1 93 ? 22.746 -1.732 -9.418 1.00 53.84 93 GLY A CA 1
ATOM 715 C C . GLY A 1 93 ? 21.527 -0.901 -9.848 1.00 53.84 93 GLY A C 1
ATOM 716 O O . GLY A 1 93 ? 21.693 0.286 -10.114 1.00 53.84 93 GLY A O 1
ATOM 717 N N . VAL A 1 94 ? 20.309 -1.463 -9.866 1.00 55.12 94 VAL A N 1
ATOM 718 C CA . VAL A 1 94 ? 19.068 -0.732 -10.192 1.00 55.12 94 VAL A CA 1
ATOM 719 C C . VAL A 1 94 ? 18.123 -0.734 -8.988 1.00 55.12 94 VAL A C 1
ATOM 721 O O . VAL A 1 94 ? 17.486 -1.742 -8.668 1.00 55.12 94 VAL A O 1
ATOM 724 N N . GLY A 1 95 ? 18.057 0.417 -8.312 1.00 57.25 95 GLY A N 1
ATOM 725 C CA . GLY A 1 95 ? 17.173 0.663 -7.172 1.00 57.25 95 GLY A CA 1
ATOM 726 C C . GLY A 1 95 ? 15.826 1.273 -7.575 1.00 57.25 95 GLY A C 1
ATOM 727 O O . GLY A 1 95 ? 15.783 2.109 -8.480 1.00 57.25 95 GLY A O 1
ATOM 728 N N . GLN A 1 96 ? 14.730 0.921 -6.893 1.00 59.97 96 GLN A N 1
ATOM 729 C CA . GLN A 1 96 ? 13.477 1.684 -7.003 1.00 59.97 96 GLN A CA 1
ATOM 730 C C . GLN A 1 96 ? 13.639 3.060 -6.342 1.00 59.97 96 GLN A C 1
ATOM 732 O O . GLN A 1 96 ? 13.862 3.168 -5.143 1.00 59.97 96 GLN A O 1
ATOM 737 N N . ARG A 1 97 ? 13.540 4.139 -7.122 1.00 60.94 97 ARG A N 1
ATOM 738 C CA . ARG A 1 97 ? 13.658 5.516 -6.592 1.00 60.94 97 ARG A CA 1
ATOM 739 C C . ARG A 1 97 ? 12.323 6.113 -6.141 1.00 60.94 97 ARG A C 1
ATOM 741 O O . ARG A 1 97 ? 12.255 7.220 -5.608 1.00 60.94 97 ARG A O 1
ATOM 748 N N . THR A 1 98 ? 11.237 5.459 -6.515 1.00 66.75 98 THR A N 1
ATOM 749 C CA . THR A 1 98 ? 9.877 5.951 -6.345 1.00 66.75 98 THR A CA 1
ATOM 750 C C . THR A 1 98 ? 8.949 4.770 -6.517 1.00 66.75 98 THR A C 1
ATOM 752 O O . THR A 1 98 ? 9.107 3.993 -7.462 1.00 66.75 98 THR A O 1
ATOM 755 N N . SER A 1 99 ? 7.989 4.651 -5.615 1.00 75.25 99 SER A N 1
ATOM 756 C CA . SER A 1 99 ? 6.956 3.633 -5.685 1.00 75.25 99 SER A CA 1
ATOM 757 C C . SER A 1 99 ? 5.613 4.279 -5.381 1.00 75.25 99 SER A C 1
ATOM 759 O O . SER A 1 99 ? 5.532 5.256 -4.640 1.00 75.25 99 SER A O 1
ATOM 761 N N . PHE A 1 100 ? 4.539 3.736 -5.931 1.00 84.06 100 PHE A N 1
ATOM 762 C CA . PHE A 1 100 ? 3.208 4.040 -5.412 1.00 84.06 100 PHE A CA 1
ATOM 763 C C . PHE A 1 100 ? 2.847 3.002 -4.360 1.00 84.06 100 PHE A C 1
ATOM 765 O O . PHE A 1 100 ? 3.280 1.855 -4.456 1.00 84.06 100 PHE A O 1
ATOM 772 N N . ILE A 1 101 ? 2.061 3.390 -3.363 1.00 87.69 101 ILE A N 1
ATOM 773 C CA . ILE A 1 101 ? 1.544 2.469 -2.354 1.00 87.69 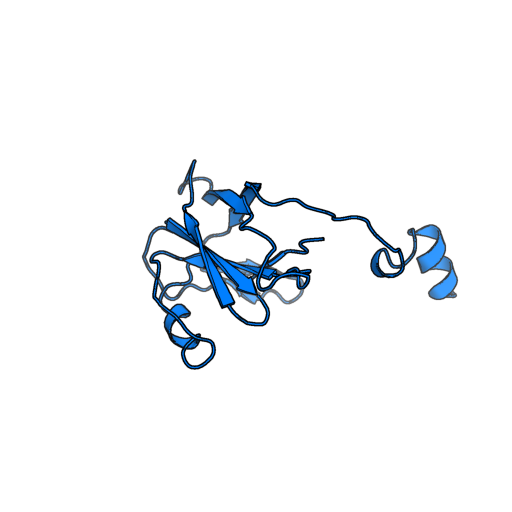101 ILE A CA 1
ATOM 774 C C . ILE A 1 101 ? 0.017 2.444 -2.398 1.00 87.69 101 ILE A C 1
ATOM 776 O O . ILE A 1 101 ? -0.624 3.492 -2.425 1.00 87.69 101 ILE A O 1
ATOM 780 N N . ALA A 1 102 ? -0.575 1.251 -2.399 1.00 89.75 102 ALA A N 1
ATOM 781 C CA . ALA A 1 102 ? -2.010 1.066 -2.189 1.00 89.75 102 AL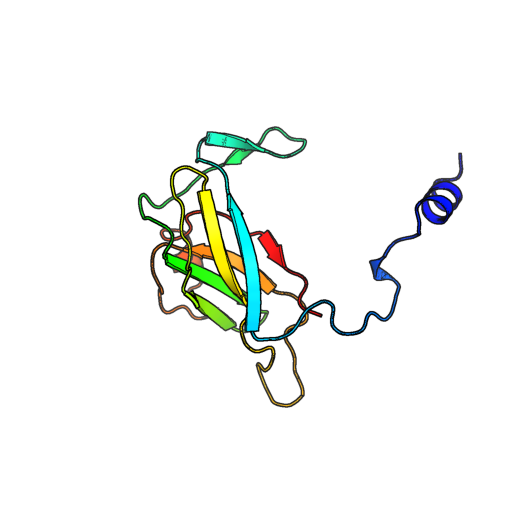A A CA 1
ATOM 782 C C . ALA A 1 102 ? -2.268 0.012 -1.113 1.00 89.75 102 ALA A C 1
ATOM 784 O O . ALA A 1 102 ? -1.499 -0.933 -0.947 1.00 89.75 102 ALA A O 1
ATOM 785 N N . LEU A 1 103 ? -3.367 0.165 -0.385 1.00 90.44 103 LEU A N 1
ATOM 786 C CA . LEU A 1 103 ? -3.834 -0.822 0.578 1.00 90.44 103 LEU A CA 1
ATOM 787 C C . LEU A 1 103 ? -4.741 -1.820 -0.122 1.00 90.44 103 LEU A C 1
ATOM 789 O O . LEU A 1 103 ? -5.723 -1.413 -0.743 1.00 90.44 103 LEU A O 1
ATOM 793 N N . VAL A 1 104 ? -4.441 -3.108 0.018 1.00 91.31 104 VAL A N 1
ATOM 794 C CA . VAL A 1 104 ? -5.204 -4.187 -0.613 1.00 91.31 104 VAL A CA 1
ATOM 795 C C . VAL A 1 104 ? -5.636 -5.238 0.400 1.00 91.31 104 VAL A C 1
ATOM 797 O O . VAL A 1 104 ? -4.974 -5.467 1.419 1.00 91.31 104 VAL A O 1
ATOM 800 N N . ASP A 1 105 ? -6.772 -5.876 0.142 1.00 90.25 105 ASP A N 1
ATOM 801 C CA . ASP A 1 105 ? -7.321 -6.930 0.999 1.00 90.25 105 ASP A CA 1
ATOM 802 C C . ASP A 1 105 ? -6.655 -8.302 0.776 1.00 90.25 105 ASP A C 1
ATOM 804 O O . ASP A 1 105 ? -6.617 -9.121 1.701 1.00 90.25 105 ASP A O 1
ATOM 808 N N . LYS A 1 106 ? -6.098 -8.545 -0.418 1.00 88.06 106 LYS A N 1
ATOM 809 C CA . LYS A 1 106 ? -5.437 -9.797 -0.816 1.00 88.06 106 LYS A CA 1
ATOM 810 C C . LYS A 1 106 ? -4.166 -9.560 -1.631 1.00 88.06 106 LYS A C 1
ATOM 812 O O . LYS A 1 106 ? -4.057 -8.590 -2.376 1.00 88.06 106 LYS A O 1
ATOM 817 N N . ASP A 1 107 ? -3.231 -10.492 -1.513 1.00 85.31 107 ASP A N 1
ATOM 818 C CA . ASP A 1 107 ? -2.028 -10.614 -2.331 1.00 85.31 107 ASP A CA 1
ATOM 819 C C . ASP A 1 107 ? -2.355 -11.325 -3.652 1.00 85.31 107 ASP A C 1
ATOM 821 O O . ASP A 1 107 ? -2.137 -12.520 -3.840 1.00 85.31 107 ASP A O 1
ATOM 825 N N . VAL A 1 108 ? -2.934 -10.577 -4.590 1.00 83.94 108 VAL A N 1
ATOM 826 C CA . VAL A 1 108 ? -3.199 -11.092 -5.937 1.00 83.94 108 VAL A CA 1
ATOM 827 C C . VAL A 1 108 ? -1.897 -11.105 -6.725 1.00 83.94 108 VAL A C 1
ATOM 829 O O . VAL A 1 108 ? -1.230 -10.078 -6.854 1.00 83.94 108 VAL A O 1
ATOM 832 N N . PHE A 1 109 ? -1.543 -12.264 -7.280 1.00 80.06 109 PHE A N 1
ATOM 833 C CA . PHE A 1 109 ? -0.409 -12.354 -8.188 1.00 80.06 109 PHE A CA 1
ATOM 834 C C . PHE A 1 109 ? -0.712 -11.564 -9.464 1.00 80.06 109 PHE A C 1
ATOM 836 O O . PHE A 1 109 ? -1.590 -11.940 -10.243 1.00 80.06 109 PHE A O 1
ATOM 843 N N . VAL A 1 110 ? 0.024 -10.472 -9.663 1.00 79.44 110 VAL A N 1
ATOM 844 C CA . VAL A 1 110 ? -0.086 -9.620 -10.845 1.00 79.44 110 VAL A CA 1
ATOM 845 C C . VAL A 1 110 ? 1.254 -9.469 -11.549 1.00 79.44 110 VAL A C 1
ATOM 847 O O . VAL A 1 110 ? 2.316 -9.455 -10.929 1.00 79.44 110 VAL A O 1
ATOM 850 N N . THR A 1 111 ? 1.178 -9.326 -12.861 1.00 77.44 111 THR A N 1
ATOM 851 C CA . THR A 1 111 ? 2.251 -8.927 -13.760 1.00 77.44 111 THR A CA 1
ATOM 852 C C . THR A 1 111 ? 1.902 -7.559 -14.354 1.00 77.44 111 THR A C 1
ATOM 854 O O . THR A 1 111 ? 0.750 -7.117 -14.256 1.00 77.44 111 THR A O 1
ATOM 857 N N . PRO A 1 112 ? 2.858 -6.854 -14.983 1.00 73.19 112 PRO A N 1
ATOM 858 C CA . PRO A 1 112 ? 2.570 -5.586 -15.652 1.00 73.19 112 PRO A CA 1
ATOM 859 C C . PRO A 1 112 ? 1.397 -5.663 -16.646 1.00 73.19 112 PRO A C 1
ATOM 861 O O . PRO A 1 112 ? 0.671 -4.686 -16.817 1.00 73.19 112 PRO A O 1
ATOM 864 N N . GLU A 1 113 ? 1.166 -6.826 -17.258 1.00 78.50 113 GLU A N 1
ATOM 865 C CA . GLU A 1 113 ? 0.110 -7.051 -18.247 1.00 78.50 113 GLU A CA 1
ATOM 866 C C . GLU A 1 113 ? -1.297 -7.197 -17.641 1.00 78.50 113 GLU A C 1
ATOM 868 O O . GLU A 1 113 ? -2.279 -7.065 -18.369 1.00 78.50 113 GLU A O 1
ATOM 873 N N . ASN A 1 114 ? -1.430 -7.467 -16.336 1.00 81.00 114 ASN A N 1
ATOM 874 C CA . ASN A 1 114 ? -2.728 -7.726 -15.697 1.00 81.00 114 ASN A CA 1
ATOM 875 C C . ASN A 1 114 ? -2.977 -6.916 -14.409 1.00 81.00 114 ASN A C 1
ATOM 877 O O . ASN A 1 114 ? -3.848 -7.272 -13.613 1.00 81.00 114 ASN A O 1
ATOM 881 N N . LEU A 1 115 ? -2.275 -5.790 -14.228 1.00 81.12 115 LEU A N 1
ATOM 882 C CA . LEU A 1 115 ? -2.405 -4.907 -13.057 1.00 81.12 115 LEU A CA 1
ATOM 883 C C . LEU A 1 115 ? -3.846 -4.480 -12.747 1.00 81.12 115 LEU A C 1
ATOM 885 O O . LEU A 1 115 ? -4.179 -4.239 -11.590 1.00 81.12 115 LEU A O 1
ATOM 889 N N . THR A 1 116 ? -4.717 -4.423 -13.756 1.00 82.88 116 THR A N 1
ATOM 890 C CA . THR A 1 116 ? -6.143 -4.104 -13.594 1.00 82.88 116 THR A CA 1
ATOM 891 C C . THR A 1 116 ? -6.860 -5.053 -12.629 1.00 82.88 116 THR A C 1
ATOM 893 O O . THR A 1 116 ? -7.821 -4.633 -11.991 1.00 82.88 116 THR A O 1
ATOM 896 N N . LEU A 1 117 ? -6.378 -6.289 -12.446 1.00 84.00 117 LEU A N 1
ATOM 897 C CA . LEU A 1 117 ? -6.945 -7.243 -11.485 1.00 84.00 117 LEU A CA 1
ATOM 898 C C . LEU A 1 117 ? -6.878 -6.746 -10.032 1.00 84.00 117 LEU A C 1
ATOM 900 O O . LEU A 1 117 ? -7.671 -7.185 -9.205 1.00 84.00 117 LEU A O 1
ATOM 904 N N . LEU A 1 118 ? -5.979 -5.811 -9.705 1.00 84.75 118 LEU A N 1
ATOM 905 C CA . LEU A 1 118 ? -5.915 -5.218 -8.366 1.00 84.75 118 LEU A CA 1
ATOM 906 C C . LEU A 1 118 ? -7.054 -4.236 -8.080 1.00 84.75 118 LEU A C 1
ATOM 908 O O . LEU A 1 118 ? -7.322 -3.965 -6.912 1.00 84.75 118 LEU A O 1
ATOM 912 N N . ASN A 1 119 ? -7.743 -3.717 -9.099 1.00 84.62 119 ASN A N 1
ATOM 913 C CA . ASN A 1 119 ? -8.767 -2.686 -8.911 1.00 84.62 119 ASN A CA 1
ATOM 914 C C . ASN A 1 119 ? -9.909 -3.133 -7.992 1.00 84.62 119 ASN A C 1
ATOM 916 O O . ASN A 1 119 ? -10.429 -2.304 -7.246 1.00 84.62 119 ASN A O 1
ATOM 920 N N . ASP A 1 120 ? -10.246 -4.424 -7.999 1.00 87.06 120 ASP A N 1
ATOM 921 C CA . ASP A 1 120 ? -11.304 -5.009 -7.162 1.00 87.06 120 ASP A CA 1
ATOM 922 C C . ASP A 1 120 ? -10.833 -5.330 -5.734 1.00 87.06 120 ASP A C 1
ATOM 924 O O . ASP A 1 120 ? -11.622 -5.727 -4.881 1.00 87.06 120 ASP A O 1
ATOM 928 N N . HIS A 1 121 ? -9.543 -5.130 -5.461 1.00 88.56 121 HIS A N 1
ATOM 929 C CA . HIS A 1 121 ? -8.886 -5.449 -4.196 1.00 88.56 121 HIS A CA 1
ATOM 930 C C . HIS A 1 121 ? -8.334 -4.213 -3.473 1.00 88.56 121 HIS A C 1
ATOM 932 O O . HIS A 1 121 ? -7.933 -4.309 -2.311 1.00 88.56 121 HIS A O 1
ATOM 938 N N . ILE A 1 122 ? -8.335 -3.040 -4.118 1.00 87.38 122 ILE A N 1
ATOM 939 C CA . ILE A 1 122 ? -7.845 -1.787 -3.530 1.00 87.38 122 ILE A CA 1
ATOM 940 C C . ILE A 1 122 ? -8.865 -1.211 -2.539 1.00 87.38 122 ILE A C 1
ATOM 942 O O . ILE A 1 122 ? -9.964 -0.772 -2.890 1.00 87.38 122 ILE A O 1
ATOM 946 N N . VAL A 1 123 ? -8.444 -1.150 -1.277 1.00 87.06 123 VAL A N 1
ATOM 947 C CA . VAL A 1 123 ? -9.171 -0.537 -0.160 1.00 87.06 123 VAL A CA 1
ATOM 948 C C . VAL A 1 123 ? -8.958 0.979 -0.135 1.00 87.06 123 VAL A C 1
ATOM 950 O O . VAL A 1 123 ? -9.905 1.728 0.100 1.00 87.06 123 VAL A O 1
ATOM 953 N N . ALA A 1 124 ? -7.718 1.435 -0.338 1.00 85.06 124 ALA A N 1
ATOM 954 C CA . ALA A 1 124 ? -7.350 2.852 -0.331 1.00 85.06 124 ALA A CA 1
ATOM 955 C C . ALA A 1 124 ? -6.035 3.111 -1.087 1.00 85.06 124 ALA A C 1
ATOM 957 O O . ALA A 1 124 ? -5.176 2.231 -1.166 1.00 85.06 124 ALA A O 1
ATOM 958 N N . GLY A 1 125 ? -5.868 4.338 -1.589 1.00 82.56 125 GLY A N 1
ATOM 959 C CA . GLY A 1 125 ? -4.759 4.739 -2.463 1.00 82.56 125 GLY A CA 1
ATOM 960 C C . GLY A 1 125 ? -5.160 4.721 -3.947 1.00 82.56 125 GLY A C 1
ATOM 961 O O . GLY A 1 125 ? -6.356 4.690 -4.245 1.00 82.56 125 GLY A O 1
ATOM 962 N N . PRO A 1 126 ? -4.195 4.732 -4.883 1.00 74.75 126 PRO A N 1
ATOM 963 C CA . PRO A 1 126 ? -2.748 4.770 -4.661 1.00 74.75 126 PRO A CA 1
ATOM 964 C C . PRO A 1 126 ? -2.243 6.142 -4.182 1.00 74.75 126 PRO A C 1
ATOM 966 O O . PRO A 1 126 ? -2.772 7.180 -4.572 1.00 74.75 126 PRO A O 1
ATOM 969 N N . GLU A 1 127 ? -1.191 6.143 -3.365 1.00 78.44 127 GLU A N 1
ATOM 970 C CA . GLU A 1 127 ? -0.479 7.345 -2.912 1.00 78.44 127 GLU A CA 1
ATOM 971 C C . GLU A 1 127 ? 0.998 7.301 -3.331 1.00 78.44 127 GLU A C 1
ATOM 973 O O . GLU A 1 127 ? 1.574 6.229 -3.533 1.00 78.44 127 GLU A O 1
ATOM 978 N N . PHE A 1 128 ? 1.609 8.473 -3.509 1.00 74.62 128 PHE A N 1
ATOM 979 C CA . PHE A 1 128 ? 2.998 8.599 -3.938 1.00 74.62 128 PHE A CA 1
ATOM 980 C C . PHE A 1 128 ? 3.962 8.366 -2.770 1.00 74.62 128 PHE A C 1
ATOM 982 O O . PHE A 1 128 ? 3.896 9.056 -1.754 1.00 74.62 128 PHE A O 1
ATOM 989 N N . TYR A 1 129 ? 4.901 7.435 -2.937 1.00 71.25 129 TYR A N 1
ATOM 990 C CA . TYR A 1 129 ? 5.967 7.170 -1.979 1.00 71.25 129 TYR A CA 1
ATOM 991 C C . TYR A 1 129 ? 7.338 7.363 -2.634 1.00 71.25 129 TYR A C 1
ATOM 993 O O . TYR A 1 129 ? 7.779 6.585 -3.482 1.00 71.25 129 TYR A O 1
ATOM 1001 N N . GLN A 1 130 ? 8.059 8.404 -2.222 1.00 64.88 130 GLN A N 1
ATOM 1002 C CA . GLN A 1 130 ? 9.410 8.643 -2.717 1.00 64.88 130 GLN A CA 1
ATOM 1003 C C . GLN A 1 130 ? 10.430 7.843 -1.904 1.00 64.88 130 GLN A C 1
ATOM 1005 O O . GLN A 1 130 ? 10.854 8.266 -0.828 1.00 64.88 130 GLN A O 1
ATOM 1010 N N . SER A 1 131 ? 10.840 6.694 -2.442 1.00 57.28 131 SER A N 1
ATOM 1011 C CA . SER A 1 131 ? 11.940 5.896 -1.907 1.00 57.28 131 SER A CA 1
ATOM 1012 C C . SER A 1 131 ? 13.270 6.373 -2.489 1.00 57.28 131 SER A C 1
ATOM 1014 O O . SER A 1 131 ? 13.704 5.911 -3.535 1.00 57.28 131 SER A O 1
ATOM 1016 N N . GLY A 1 132 ? 13.929 7.332 -1.843 1.00 50.50 132 GLY A N 1
ATOM 1017 C CA . GLY A 1 132 ? 15.351 7.572 -2.117 1.00 50.50 132 GLY A CA 1
ATOM 1018 C C . GLY A 1 132 ? 16.166 6.488 -1.451 1.00 50.50 132 GLY A C 1
ATOM 1019 O O . GLY A 1 132 ? 15.834 6.244 -0.266 1.00 50.50 132 GLY A O 1
#

Foldseek 3Di:
DPPVVVCVVVPHDPVPDPDDWPDAFFDKDKDADDAFQAFDDPVRDTHDALEPADFFWKWKAAPWDTDTWGWAPQDPVRRMTMTTHHHQPPDVPHGGQKIWIFTFRDDDDDGPVPPVVRRNGTPDDRDIDGGD

Radius of gyration: 17.22 Å; Cα contacts (8 Å, |Δi|>4): 235; chains: 1; bounding box: 40×53×32 Å

Nearest PDB structures (foldseek):
  3zn6-assembly1_A-2  TM=3.532E-01  e=3.043E-01  Thermus virus P23-77
  3zmn-assembly1_A  TM=3.572E-01  e=6.204E-01  Thermus virus P23-77
  3zmn-assembly2_B  TM=3.438E-01  e=1.073E+00  Thermus virus P23-77
  8v34-assembly6_F  TM=3.937E-01  e=5.254E+00  Staphylococcus aureus

Sequence (132 aa):
PDAIAAGREAGGPSIAHNVTALTYPGRVVELKWDCPGKVQGPYHQRTQTNTNGVPRFAAWFGNLNVTFTPLFELNMTRRTAKTKQPGNTIYPGVGQRTSFIALVDKDVFVTPENLTLLNDHIVAGPEFYQSG

Organism: NCBI:txid117179

InterPro domains:
  IPR039254 Protein Rds1 [PTHR38705] (11-132)

Secondary structure (DSSP, 8-state):
--HHHHHHHTT--GGGS----SS-TT-EEEEE-PPTT-EETTTTEEP--S--SPP-EEEEE-SS-EEEEE-EEEETTTTEEEEEPPPSEEETTEE---EEEEEESS-----GGGGGGGGGTEEEEEEEE---

pLDDT: mean 75.82, std 14.68, range [42.78, 94.0]